Protein AF-A0A9X9F239-F1 (afdb_monomer_lite)

Organism: Bacillus cereus (NCBI:txid1396)

Radius of gyration: 21.3 Å; chains: 1; bounding box: 38×42×66 Å

Foldseek 3Di:
DDDPDDPVVVVVVPDPPDDCPVVNVVVVVVVVLLCVLADPLLSQLCCCCPVVNDDLVVNCVVSVHDSVVSVVSPVVSVVSSVVVCVPDDPPPPDD

Sec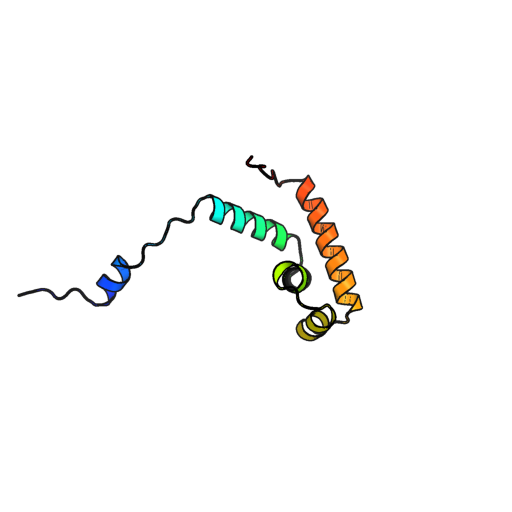ondary structure (DSSP, 8-state):
------HHHHHHHT-------HHHHHHHHHHHHHHHTS-HHHHHHHHHHHTS---HHHHHHHTTS-HHHHHHHHHHHHHHHHHHHHHH-------

pLDDT: mean 78.3, std 20.12, range [38.38, 98.75]

InterPro domains:
  IPR013249 RNA polymerase sigma factor 70, region 4 type 2 [PF08281] (29-81)
  IPR013324 RNA polymerase sigma factor, region 3/4-like [SSF88659] (22-87)
  IPR036388 Winged helix-like DNA-binding domain superfamily [G3DSA:1.10.10.10] (9-87)

Structure (mmCIF, N/CA/C/O backbone):
data_AF-A0A9X9F239-F1
#
_entry.id   AF-A0A9X9F239-F1
#
loop_
_atom_site.group_PDB
_atom_site.id
_atom_site.type_symbol
_atom_site.label_atom_id
_atom_site.label_alt_id
_atom_site.label_comp_id
_atom_site.label_asym_id
_atom_site.label_entity_id
_atom_site.label_seq_id
_atom_site.pdbx_PDB_ins_code
_atom_site.Cartn_x
_atom_site.Cartn_y
_atom_site.Cartn_z
_atom_site.occupancy
_atom_site.B_iso_or_equiv
_atom_site.auth_seq_id
_atom_site.auth_comp_id
_atom_site.auth_asym_id
_atom_site.auth_atom_id
_atom_site.pdbx_PDB_model_num
ATOM 1 N N . GLN A 1 1 ? -18.565 -27.690 -55.756 1.00 38.38 1 GLN A N 1
ATOM 2 C CA . GLN A 1 1 ? -18.859 -27.890 -54.321 1.00 38.38 1 GLN A CA 1
ATOM 3 C C . GLN A 1 1 ? -18.064 -26.856 -53.537 1.00 38.38 1 GLN A C 1
ATOM 5 O O . GLN A 1 1 ? -16.843 -26.868 -53.612 1.00 38.38 1 GLN A O 1
ATOM 10 N N . ILE A 1 2 ? -18.738 -25.905 -52.889 1.00 44.50 2 ILE A N 1
ATOM 11 C CA . ILE A 1 2 ? -18.090 -24.808 -52.157 1.00 44.50 2 ILE A CA 1
ATOM 12 C C . ILE A 1 2 ? -17.810 -25.318 -50.740 1.00 44.50 2 ILE A C 1
ATOM 14 O O . ILE A 1 2 ? -18.743 -25.618 -50.000 1.00 44.50 2 ILE A O 1
ATOM 18 N N . LYS A 1 3 ? -16.530 -25.488 -50.385 1.00 50.38 3 LYS A N 1
ATOM 19 C CA . LYS A 1 3 ? -16.119 -25.855 -49.025 1.00 50.38 3 LYS A CA 1
ATOM 20 C C . LYS A 1 3 ? -16.417 -24.674 -48.097 1.00 50.38 3 LYS A C 1
ATOM 22 O O . LYS A 1 3 ? -15.708 -23.672 -48.130 1.00 50.38 3 LYS A O 1
ATOM 27 N N . SER A 1 4 ? -17.464 -24.785 -47.284 1.00 54.97 4 SER A N 1
ATOM 28 C CA . SER A 1 4 ? -17.702 -23.852 -46.180 1.00 54.97 4 SER A CA 1
ATOM 29 C C . SER A 1 4 ? -16.576 -23.994 -45.159 1.00 54.97 4 SER A C 1
ATOM 31 O O . SER A 1 4 ? -16.477 -25.022 -44.491 1.00 54.97 4 SER A O 1
ATOM 33 N N . LYS A 1 5 ? -15.720 -22.972 -45.042 1.00 55.69 5 LYS A N 1
ATOM 34 C CA . LYS A 1 5 ? -14.773 -22.857 -43.926 1.00 55.69 5 LYS A CA 1
ATOM 35 C C . LYS A 1 5 ? -15.549 -22.818 -42.605 1.00 55.69 5 LYS A C 1
ATOM 37 O O . LYS A 1 5 ? -16.562 -22.121 -42.498 1.00 55.69 5 LYS A O 1
ATOM 42 N N . SER A 1 6 ? -15.079 -23.585 -41.625 1.00 62.81 6 SER A N 1
ATOM 43 C CA . SER A 1 6 ? -15.685 -23.697 -40.294 1.00 62.81 6 SER A CA 1
ATOM 44 C C . SER A 1 6 ? -15.678 -22.345 -39.575 1.00 62.81 6 SER A C 1
ATOM 46 O O . SER A 1 6 ? -14.739 -21.563 -39.719 1.00 62.81 6 SER A O 1
ATOM 48 N N . VAL A 1 7 ? -16.706 -22.075 -38.765 1.00 58.91 7 VAL A N 1
ATOM 49 C CA . VAL A 1 7 ? -16.837 -20.854 -37.942 1.00 58.91 7 VAL A CA 1
ATOM 50 C C . VAL A 1 7 ? -15.580 -20.605 -37.094 1.00 58.91 7 VAL A C 1
ATOM 52 O O . VAL A 1 7 ? -15.156 -19.463 -36.941 1.00 58.91 7 VAL A O 1
ATOM 55 N N . HIS A 1 8 ? -14.920 -21.671 -36.633 1.00 51.59 8 HIS A N 1
ATOM 56 C CA . HIS A 1 8 ? -13.670 -21.592 -35.871 1.00 51.59 8 HIS A CA 1
ATOM 57 C C . HIS A 1 8 ? -12.483 -21.028 -36.666 1.00 51.59 8 HIS A C 1
ATOM 59 O O . HIS A 1 8 ? -11.594 -20.416 -36.079 1.00 51.59 8 HIS A O 1
ATOM 65 N N . GLU A 1 9 ? -12.462 -21.211 -37.987 1.00 56.34 9 GLU A N 1
ATOM 66 C CA . GLU A 1 9 ? -11.399 -20.693 -38.855 1.00 56.34 9 GLU A CA 1
ATOM 67 C C . GLU A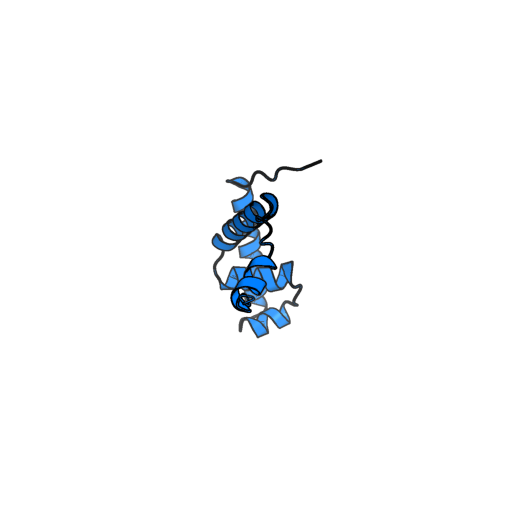 1 9 ? -11.567 -19.182 -39.076 1.00 56.34 9 GLU A C 1
ATOM 69 O O . GLU A 1 9 ? -10.597 -18.435 -39.001 1.00 56.34 9 GLU A O 1
ATOM 74 N N . LYS A 1 10 ? -12.817 -18.711 -39.209 1.00 58.19 10 LYS A N 1
ATOM 75 C CA . LYS A 1 10 ? -13.135 -17.277 -39.337 1.00 58.19 10 LYS A CA 1
ATOM 76 C C . LYS A 1 10 ? -12.873 -16.480 -38.059 1.00 58.19 10 LYS A C 1
ATOM 78 O O . LYS A 1 10 ? -12.457 -15.332 -38.147 1.00 58.19 10 LYS A O 1
ATOM 83 N N . ILE A 1 11 ? -13.103 -17.075 -36.886 1.00 57.59 11 ILE A N 1
ATOM 84 C CA . ILE A 1 11 ? -12.844 -16.413 -35.595 1.00 57.59 11 ILE A CA 1
ATOM 85 C C . ILE A 1 11 ? -11.336 -16.205 -35.379 1.00 57.59 11 ILE A C 1
ATOM 87 O O . ILE A 1 11 ? -10.936 -15.186 -34.828 1.00 57.59 11 ILE A O 1
ATOM 91 N N . ARG A 1 12 ? -10.487 -17.130 -35.850 1.00 54.41 12 ARG A N 1
ATOM 92 C CA . ARG A 1 12 ? -9.025 -17.017 -35.721 1.00 54.41 12 ARG A CA 1
ATOM 93 C C . ARG A 1 12 ? -8.434 -15.917 -36.611 1.00 54.41 12 ARG A C 1
ATOM 95 O O . ARG A 1 12 ? -7.505 -15.248 -36.185 1.00 54.41 12 ARG A O 1
ATOM 102 N N . GLU A 1 13 ? -8.965 -15.726 -37.817 1.00 56.22 13 GLU A N 1
ATOM 103 C CA . GLU A 1 13 ? -8.459 -14.727 -38.775 1.00 56.22 13 GLU A CA 1
ATOM 104 C C . GLU A 1 13 ? -8.833 -13.274 -38.405 1.00 56.22 13 GLU A C 1
ATOM 106 O O . GLU A 1 13 ? -8.232 -12.345 -38.935 1.00 56.22 13 GLU A O 1
ATOM 111 N N . GLN A 1 14 ? -9.798 -13.056 -37.499 1.00 53.81 14 GLN A N 1
ATOM 112 C CA . GLN A 1 14 ? -10.274 -11.716 -37.107 1.00 53.81 14 GLN A CA 1
ATOM 113 C C . GLN A 1 14 ? -9.684 -11.184 -35.795 1.00 53.81 14 GLN A C 1
ATOM 115 O O . GLN A 1 14 ? -9.943 -10.037 -35.437 1.00 53.81 14 GLN A O 1
ATOM 120 N N . ILE A 1 15 ? -8.900 -11.987 -35.074 1.00 52.22 15 ILE A N 1
ATOM 121 C CA . ILE A 1 15 ? -8.199 -11.526 -33.875 1.00 52.22 15 ILE A CA 1
ATOM 122 C C . ILE A 1 15 ? -6.791 -11.133 -34.306 1.00 52.22 15 ILE A C 1
ATOM 124 O O . ILE A 1 15 ? -5.879 -11.959 -34.338 1.00 52.22 15 ILE A O 1
ATOM 128 N N . THR A 1 16 ? -6.617 -9.865 -34.664 1.00 46.91 16 THR A N 1
ATOM 129 C CA . THR A 1 16 ? -5.291 -9.254 -34.712 1.00 46.91 16 THR A CA 1
ATOM 130 C C . THR A 1 16 ? -4.778 -9.221 -33.275 1.00 46.91 16 THR A C 1
ATOM 132 O O . THR A 1 16 ? -5.188 -8.375 -32.486 1.00 46.91 16 THR A O 1
ATOM 135 N N . PHE A 1 17 ? -3.941 -10.189 -32.900 1.00 52.28 17 PHE A N 1
ATOM 136 C CA . PHE A 1 17 ? -3.089 -10.026 -31.729 1.00 52.28 17 PHE A CA 1
ATOM 137 C C . PHE A 1 17 ? -2.1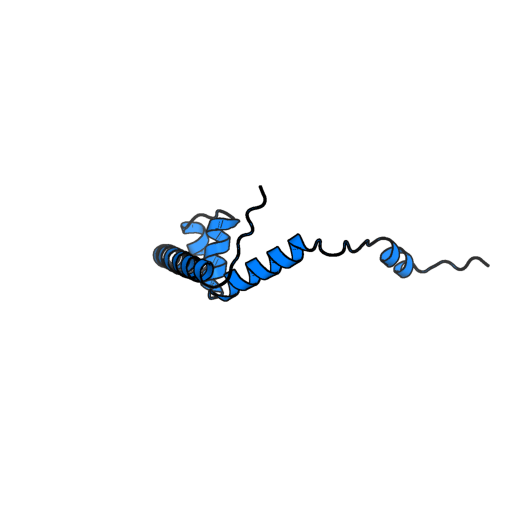04 -8.922 -32.098 1.00 52.28 17 PHE A C 1
ATOM 139 O O . PHE A 1 17 ? -1.181 -9.157 -32.875 1.00 52.28 17 PHE A O 1
ATOM 146 N N . GLU A 1 18 ? -2.366 -7.702 -31.633 1.00 57.47 18 GLU A N 1
ATOM 147 C CA . GLU A 1 18 ? -1.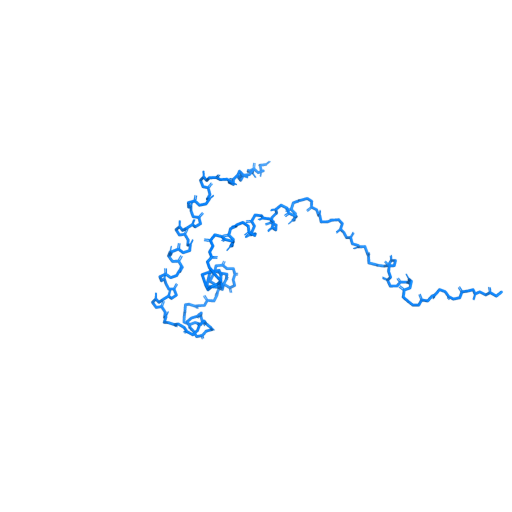346 -6.661 -31.642 1.00 57.47 18 GLU A CA 1
ATOM 148 C C . GLU A 1 18 ? -0.148 -7.225 -30.875 1.00 57.47 18 GLU A C 1
ATOM 150 O O . GLU A 1 18 ? -0.279 -7.623 -29.713 1.00 57.47 18 GLU A O 1
ATOM 155 N N . GLU A 1 19 ? 0.996 -7.340 -31.557 1.00 57.09 19 GLU A N 1
ATOM 156 C CA . GLU A 1 19 ? 2.287 -7.536 -30.901 1.00 57.09 19 GLU A CA 1
ATOM 157 C C . GLU A 1 19 ? 2.331 -6.537 -29.739 1.00 57.09 19 GLU A C 1
ATOM 159 O O . GLU A 1 19 ? 2.070 -5.352 -29.985 1.00 57.09 19 GLU A O 1
ATOM 164 N N . PRO A 1 20 ? 2.574 -6.973 -28.487 1.00 56.03 20 PRO A N 1
ATOM 165 C CA . PRO A 1 20 ? 2.691 -6.041 -27.381 1.00 56.03 20 PRO A CA 1
ATOM 166 C C . PRO A 1 20 ? 3.708 -4.990 -27.805 1.00 56.03 20 PRO A C 1
ATOM 168 O O . PRO A 1 20 ? 4.868 -5.328 -28.033 1.00 56.03 20 PRO A O 1
ATOM 171 N N . HIS A 1 21 ? 3.266 -3.742 -27.988 1.00 61.91 21 HIS A N 1
ATOM 172 C CA . HIS A 1 21 ? 4.194 -2.646 -28.238 1.00 61.91 21 HIS A CA 1
ATOM 173 C C . HIS A 1 21 ? 5.293 -2.762 -27.178 1.00 61.91 21 HIS A C 1
ATOM 175 O O . HIS A 1 21 ? 4.937 -2.908 -26.010 1.00 61.91 21 HIS A O 1
ATOM 181 N N . GLU A 1 22 ? 6.579 -2.758 -27.558 1.00 61.94 22 GLU A N 1
ATOM 182 C CA . GLU A 1 22 ? 7.711 -3.014 -26.638 1.00 61.94 22 GLU A CA 1
ATOM 183 C C . GLU A 1 22 ? 7.538 -2.256 -25.303 1.00 61.94 22 GLU A C 1
ATOM 185 O O . GLU A 1 22 ? 7.633 -2.834 -24.225 1.00 61.94 22 GLU A O 1
ATOM 190 N N . ASN A 1 23 ? 7.043 -1.018 -25.384 1.00 65.56 23 ASN A N 1
ATOM 191 C CA . ASN A 1 23 ? 6.679 -0.155 -24.256 1.00 65.56 23 ASN A CA 1
ATOM 192 C C . ASN A 1 23 ? 5.691 -0.763 -23.228 1.00 65.56 23 ASN A C 1
ATOM 194 O O . ASN A 1 23 ? 5.787 -0.489 -22.033 1.00 65.56 23 ASN A O 1
ATOM 198 N N . ILE A 1 24 ? 4.700 -1.546 -23.664 1.00 72.88 24 ILE A N 1
ATOM 199 C CA . ILE A 1 24 ? 3.718 -2.215 -22.790 1.00 72.88 24 ILE A CA 1
ATOM 200 C C . ILE A 1 24 ? 4.359 -3.419 -22.095 1.00 72.88 24 ILE A C 1
ATOM 202 O O . ILE A 1 24 ? 4.073 -3.664 -20.920 1.00 72.88 24 ILE A O 1
ATOM 206 N N . ALA A 1 25 ? 5.215 -4.162 -22.803 1.00 73.81 25 ALA A N 1
ATOM 207 C CA . ALA A 1 25 ? 5.946 -5.286 -22.227 1.00 73.81 25 ALA A CA 1
ATOM 208 C C . ALA A 1 25 ? 6.914 -4.800 -21.134 1.00 73.81 25 ALA A C 1
ATOM 210 O O . ALA A 1 25 ? 6.886 -5.331 -20.020 1.00 73.81 25 ALA A O 1
ATOM 211 N N . ASP A 1 26 ? 7.651 -3.722 -21.409 1.00 78.75 26 ASP A N 1
ATOM 212 C CA . ASP A 1 26 ? 8.573 -3.091 -20.461 1.00 78.75 26 ASP A CA 1
ATOM 213 C C . ASP A 1 26 ? 7.838 -2.545 -19.231 1.00 78.75 26 ASP A C 1
ATOM 215 O O . ASP A 1 26 ? 8.233 -2.795 -18.088 1.00 78.75 26 ASP A O 1
ATOM 219 N N . LEU A 1 27 ? 6.704 -1.864 -19.437 1.00 81.19 27 LEU A N 1
ATOM 220 C CA . LEU A 1 27 ? 5.878 -1.368 -18.337 1.00 81.19 27 LEU A CA 1
ATOM 221 C C . LEU A 1 27 ? 5.348 -2.515 -17.464 1.00 81.19 27 LEU A C 1
ATOM 223 O O . LEU A 1 27 ? 5.380 -2.422 -16.234 1.00 81.19 27 LEU A O 1
ATOM 227 N N . HIS A 1 28 ? 4.863 -3.598 -18.075 1.00 81.56 28 HIS A N 1
ATOM 228 C CA . HIS A 1 28 ? 4.379 -4.767 -17.343 1.00 81.56 28 HIS A CA 1
ATOM 229 C C . HIS A 1 28 ? 5.496 -5.403 -16.505 1.00 81.56 28 HIS A C 1
ATOM 231 O O . HIS A 1 28 ? 5.281 -5.736 -15.335 1.00 81.56 28 HIS A O 1
ATOM 237 N N . GLU A 1 29 ? 6.702 -5.529 -17.063 1.00 83.75 29 GLU A N 1
ATOM 238 C CA . GLU A 1 29 ? 7.862 -6.044 -16.339 1.00 83.75 29 GLU A CA 1
ATOM 239 C C . GLU A 1 29 ? 8.254 -5.136 -15.163 1.00 83.75 29 GLU A C 1
ATOM 241 O O . GLU A 1 29 ? 8.469 -5.622 -14.048 1.00 83.75 29 GLU A O 1
ATOM 246 N N . MET A 1 30 ? 8.284 -3.816 -15.372 1.00 82.25 30 MET A N 1
ATOM 247 C CA . MET A 1 30 ? 8.571 -2.841 -14.316 1.00 82.25 30 MET A CA 1
ATOM 248 C C . MET A 1 30 ? 7.556 -2.918 -13.174 1.00 82.25 30 MET A C 1
ATOM 250 O O . MET A 1 30 ? 7.942 -2.980 -12.003 1.00 82.25 30 MET A O 1
ATOM 254 N N . VAL A 1 31 ? 6.258 -2.970 -13.491 1.00 84.31 31 VAL A N 1
ATOM 255 C CA . VAL A 1 31 ? 5.197 -3.133 -12.485 1.00 84.31 31 VAL A CA 1
ATOM 256 C C . VAL A 1 31 ? 5.366 -4.459 -11.739 1.00 84.31 31 VAL A C 1
ATOM 258 O O . VAL A 1 31 ? 5.263 -4.488 -10.511 1.00 84.31 31 VAL A O 1
ATOM 261 N N . GLY A 1 32 ? 5.693 -5.541 -12.450 1.00 85.25 32 GLY A N 1
ATOM 262 C CA . GLY A 1 32 ? 5.994 -6.844 -11.859 1.00 85.25 32 GLY A CA 1
ATOM 263 C C . GLY A 1 32 ? 7.142 -6.782 -10.848 1.00 85.25 32 GLY A C 1
ATOM 264 O O . GLY A 1 32 ? 6.993 -7.246 -9.715 1.00 85.25 32 GLY A O 1
ATOM 265 N N . LYS A 1 33 ? 8.260 -6.142 -11.211 1.00 84.94 33 LYS A N 1
ATOM 266 C CA . LYS A 1 33 ? 9.425 -5.934 -10.333 1.00 84.94 33 LYS A CA 1
ATOM 267 C C . LYS A 1 33 ? 9.058 -5.130 -9.083 1.00 84.94 33 LYS A C 1
ATOM 269 O O . LYS A 1 33 ? 9.345 -5.569 -7.968 1.00 84.94 33 LYS A O 1
ATOM 274 N N . VAL A 1 34 ? 8.349 -4.013 -9.247 1.00 85.56 34 VAL A N 1
ATOM 275 C CA . VAL A 1 34 ? 7.872 -3.163 -8.142 1.00 85.56 34 VAL A CA 1
ATOM 276 C C . VAL A 1 34 ? 7.001 -3.963 -7.173 1.00 85.56 34 VAL A C 1
ATOM 278 O O . VAL A 1 34 ? 7.279 -3.994 -5.972 1.00 85.56 34 VAL A O 1
ATOM 281 N N . LEU A 1 35 ? 5.981 -4.658 -7.681 1.00 87.19 35 LEU A N 1
ATOM 282 C CA . LEU A 1 35 ? 5.049 -5.421 -6.849 1.00 87.19 35 LEU A CA 1
ATOM 283 C C . LEU A 1 35 ? 5.698 -6.651 -6.199 1.00 87.19 35 LEU A C 1
ATOM 285 O O . LEU A 1 35 ? 5.306 -7.006 -5.090 1.00 87.19 35 LEU A O 1
ATOM 289 N N . SER A 1 36 ? 6.710 -7.262 -6.827 1.00 88.06 36 SER A N 1
ATOM 290 C CA . SER A 1 36 ? 7.464 -8.391 -6.253 1.00 88.06 36 SER A CA 1
ATOM 291 C C . SER A 1 36 ? 8.262 -8.016 -4.997 1.00 88.06 36 SER A C 1
ATOM 293 O O . SER A 1 36 ? 8.568 -8.875 -4.170 1.00 88.06 36 SER A O 1
ATOM 295 N N . SER A 1 37 ? 8.566 -6.726 -4.816 1.00 89.06 37 SER A N 1
ATOM 296 C CA . SER A 1 37 ? 9.280 -6.219 -3.638 1.00 89.06 37 SER A CA 1
ATOM 297 C C . SER A 1 37 ? 8.393 -6.083 -2.390 1.00 89.06 37 SER A C 1
ATOM 299 O O . SER A 1 37 ? 8.902 -5.785 -1.302 1.00 89.06 37 SER A O 1
ATOM 301 N N . LEU A 1 38 ? 7.082 -6.297 -2.545 1.00 92.69 38 LEU A N 1
ATOM 302 C CA . LEU A 1 38 ? 6.045 -6.161 -1.528 1.00 92.69 38 LEU A CA 1
ATOM 303 C C . LEU A 1 38 ? 5.343 -7.506 -1.296 1.00 92.69 38 LEU A C 1
ATOM 305 O O . LEU A 1 38 ? 5.199 -8.321 -2.205 1.00 92.69 38 LEU A O 1
ATOM 309 N N . ASN A 1 39 ? 4.848 -7.743 -0.078 1.00 94.06 39 ASN A N 1
ATOM 310 C CA . ASN A 1 39 ? 3.969 -8.893 0.145 1.00 94.06 39 ASN A CA 1
ATOM 311 C C . ASN A 1 39 ? 2.567 -8.650 -0.447 1.00 94.06 39 ASN A C 1
ATOM 313 O O . ASN A 1 39 ? 2.161 -7.513 -0.682 1.00 94.06 39 ASN A O 1
ATOM 317 N N . VAL A 1 40 ? 1.793 -9.722 -0.635 1.00 93.56 40 VAL A N 1
ATOM 318 C CA . VAL A 1 40 ? 0.464 -9.665 -1.277 1.00 93.56 40 VAL A CA 1
ATOM 319 C C . VAL A 1 40 ? -0.462 -8.635 -0.619 1.00 93.56 40 VAL A C 1
ATOM 321 O O . VAL A 1 40 ? -1.127 -7.867 -1.312 1.00 93.56 40 VAL A O 1
ATOM 324 N N . GLN A 1 41 ? -0.483 -8.573 0.715 1.00 94.75 41 GLN A N 1
ATOM 325 C CA . GLN A 1 41 ? -1.341 -7.641 1.445 1.00 94.75 41 GLN A CA 1
ATOM 326 C C . GLN A 1 41 ? -0.881 -6.184 1.282 1.00 94.75 41 GLN A C 1
ATOM 328 O O . GLN A 1 41 ? -1.705 -5.287 1.119 1.00 94.75 41 GLN A O 1
ATOM 333 N N . GLN A 1 42 ? 0.429 -5.944 1.281 1.00 96.25 42 GLN A N 1
ATOM 334 C CA . GLN A 1 42 ? 1.035 -4.640 1.021 1.00 96.25 42 GLN A CA 1
ATOM 335 C C . GLN A 1 42 ? 0.737 -4.147 -0.395 1.00 96.25 42 GLN A C 1
ATOM 337 O O . GLN A 1 42 ? 0.380 -2.978 -0.548 1.00 96.25 42 GLN A O 1
ATOM 342 N N . SER A 1 43 ? 0.842 -5.026 -1.395 1.00 95.50 43 SER A N 1
ATOM 343 C CA . SER A 1 43 ? 0.509 -4.737 -2.793 1.00 95.50 43 SER A CA 1
ATOM 344 C C . SER A 1 43 ? -0.970 -4.409 -2.956 1.00 95.50 43 SER A C 1
ATOM 346 O O . SER A 1 43 ? -1.305 -3.389 -3.552 1.00 95.50 43 SER A O 1
ATOM 348 N N . ALA A 1 44 ? -1.861 -5.207 -2.360 1.00 96.62 44 ALA A N 1
ATOM 349 C CA . ALA A 1 44 ? -3.298 -4.949 -2.395 1.00 96.62 44 ALA A CA 1
ATOM 350 C C . ALA A 1 44 ? -3.651 -3.594 -1.761 1.00 96.62 44 ALA A C 1
ATOM 352 O O . ALA A 1 44 ? -4.343 -2.787 -2.377 1.00 96.62 44 ALA A O 1
ATOM 353 N N . ILE A 1 45 ? -3.131 -3.306 -0.561 1.00 98.25 45 ILE A N 1
ATOM 354 C CA . ILE A 1 45 ? -3.369 -2.030 0.130 1.00 98.25 45 ILE A CA 1
ATOM 355 C C . ILE A 1 45 ? -2.830 -0.843 -0.684 1.00 98.25 45 ILE A C 1
ATOM 357 O O . ILE A 1 45 ? -3.495 0.190 -0.760 1.00 98.25 45 ILE A O 1
ATOM 361 N N . LEU A 1 46 ? -1.648 -0.979 -1.293 1.00 96.81 46 LEU A N 1
ATOM 362 C CA . LEU A 1 46 ? -1.050 0.070 -2.119 1.00 96.81 46 LEU A CA 1
ATOM 363 C C . LEU A 1 46 ? -1.884 0.335 -3.379 1.00 96.81 46 LEU A C 1
ATOM 365 O O . LEU A 1 46 ? -2.218 1.484 -3.637 1.00 96.81 46 LEU A O 1
ATOM 369 N N . LEU A 1 47 ? -2.268 -0.708 -4.121 1.00 95.75 47 LEU A N 1
ATOM 370 C CA . LEU A 1 47 ? -3.078 -0.581 -5.337 1.00 95.75 47 LEU A CA 1
ATOM 371 C C . LEU A 1 47 ? -4.452 0.021 -5.035 1.00 95.75 47 LEU A C 1
ATOM 373 O O . LEU A 1 47 ? -4.874 0.969 -5.696 1.00 95.75 47 LEU A O 1
ATOM 377 N N . LEU A 1 48 ? -5.135 -0.481 -4.002 1.00 98.19 48 LEU A N 1
ATOM 378 C CA . LEU A 1 48 ? -6.425 0.061 -3.579 1.00 98.19 48 LEU A CA 1
ATOM 379 C C . LEU A 1 48 ? -6.320 1.544 -3.229 1.00 98.19 48 LEU A C 1
ATOM 381 O O . LEU A 1 48 ? -7.226 2.308 -3.562 1.00 98.19 48 LEU A O 1
ATOM 385 N N . LYS A 1 49 ? -5.223 1.960 -2.583 1.00 98.12 49 LYS A N 1
ATOM 386 C CA . LYS A 1 49 ? -5.063 3.352 -2.179 1.00 98.12 49 LYS A CA 1
ATOM 387 C C . LYS A 1 49 ? -4.605 4.275 -3.302 1.00 98.12 49 LYS A C 1
ATOM 389 O O . LYS A 1 49 ? -5.188 5.341 -3.423 1.00 98.12 49 LYS A O 1
ATOM 394 N N . ASP A 1 50 ? -3.558 3.912 -4.035 1.00 95.38 50 ASP A N 1
ATOM 395 C CA . ASP A 1 50 ? -2.818 4.834 -4.910 1.00 95.38 50 ASP A CA 1
ATOM 396 C C . ASP A 1 50 ? -3.214 4.695 -6.392 1.00 95.38 50 ASP A C 1
ATOM 398 O O . ASP A 1 50 ? -2.971 5.610 -7.173 1.00 95.38 50 ASP A O 1
ATOM 402 N N . VAL A 1 51 ? -3.853 3.582 -6.781 1.00 94.25 51 VAL A N 1
ATOM 403 C CA . VAL A 1 51 ? -4.366 3.365 -8.148 1.00 94.25 51 VAL A CA 1
ATOM 404 C C . VAL A 1 51 ? -5.885 3.506 -8.183 1.00 94.25 51 VAL A C 1
ATOM 406 O O . VAL A 1 51 ? -6.425 4.257 -8.990 1.00 94.25 51 VAL A O 1
ATOM 409 N N . PHE A 1 52 ? -6.587 2.817 -7.282 1.00 96.81 52 PHE A N 1
ATOM 410 C CA . PHE A 1 52 ? -8.053 2.814 -7.255 1.00 96.81 52 PHE A CA 1
ATOM 411 C C . PHE A 1 52 ? -8.668 3.885 -6.346 1.00 96.81 52 PHE A C 1
ATOM 413 O O . PHE A 1 52 ? -9.886 4.045 -6.338 1.00 96.81 52 PHE A O 1
ATOM 420 N N . GLN A 1 53 ? -7.847 4.627 -5.596 1.00 97.81 53 GLN A N 1
ATOM 421 C CA . GLN A 1 53 ? -8.263 5.782 -4.792 1.00 97.81 53 GLN A CA 1
ATOM 422 C C . GLN A 1 53 ? -9.318 5.477 -3.709 1.00 97.81 53 GLN A C 1
ATOM 424 O O . GLN A 1 53 ? -10.118 6.340 -3.345 1.00 97.81 53 GLN A O 1
ATOM 429 N N . TYR A 1 54 ? -9.309 4.265 -3.144 1.00 98.62 54 TYR A N 1
ATOM 430 C CA . TYR A 1 54 ? -10.191 3.898 -2.033 1.00 98.62 54 TYR A CA 1
ATOM 431 C C . TYR A 1 54 ? -9.823 4.664 -0.753 1.00 98.62 54 TYR A C 1
ATOM 433 O O . TYR A 1 54 ? -8.660 5.001 -0.492 1.00 98.62 54 TYR A O 1
ATOM 441 N N . SER A 1 55 ? -10.823 4.903 0.100 1.00 98.69 55 SER A N 1
ATOM 442 C CA . SER A 1 55 ? -10.598 5.500 1.417 1.00 98.69 55 SER A CA 1
ATOM 443 C C . SER A 1 55 ? -9.873 4.525 2.357 1.00 98.69 55 SER A C 1
ATOM 445 O O . SER A 1 55 ? -9.970 3.307 2.218 1.00 98.69 55 SER A O 1
ATOM 447 N N . ILE A 1 56 ? -9.165 5.042 3.370 1.00 98.69 56 ILE A N 1
ATOM 448 C CA . ILE A 1 56 ? -8.503 4.188 4.379 1.00 98.69 56 ILE A CA 1
ATOM 449 C C . ILE A 1 56 ? -9.525 3.307 5.114 1.00 98.69 56 ILE A C 1
ATOM 451 O O . ILE A 1 56 ? -9.233 2.144 5.388 1.00 98.69 56 ILE A O 1
ATOM 455 N N . ALA A 1 57 ? -10.713 3.846 5.397 1.00 98.75 57 ALA A N 1
ATOM 456 C CA . ALA A 1 57 ? -11.788 3.120 6.061 1.00 98.75 57 ALA A CA 1
ATOM 457 C C . ALA A 1 57 ? -12.324 1.969 5.194 1.00 98.75 57 ALA A C 1
ATOM 459 O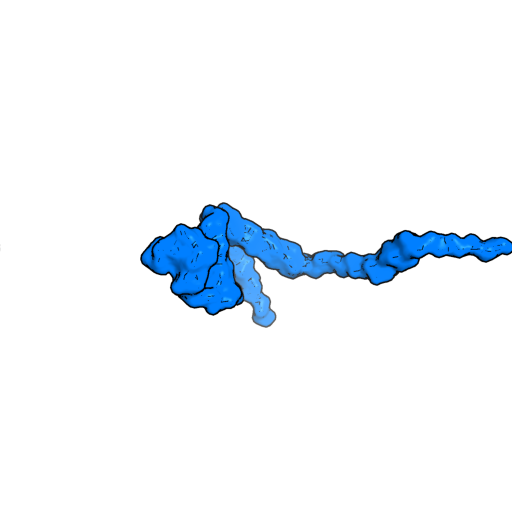 O . ALA A 1 57 ? -12.574 0.878 5.705 1.00 98.75 57 ALA A O 1
ATOM 460 N N . ASP A 1 58 ? -12.464 2.174 3.882 1.00 98.75 58 ASP A N 1
ATOM 461 C CA . ASP A 1 58 ? -12.933 1.121 2.974 1.00 98.75 58 ASP A CA 1
ATOM 462 C C . ASP A 1 58 ? -11.867 0.051 2.756 1.00 98.75 58 ASP A C 1
ATOM 464 O O . ASP A 1 58 ? -12.183 -1.136 2.772 1.00 98.75 58 ASP A O 1
ATOM 468 N N . ILE A 1 59 ? -10.592 0.438 2.665 1.00 98.75 59 ILE A N 1
ATOM 469 C CA . ILE A 1 59 ? -9.477 -0.516 2.599 1.00 98.75 59 ILE A CA 1
ATOM 470 C C . ILE A 1 59 ? -9.414 -1.358 3.877 1.00 98.75 59 ILE A C 1
ATOM 472 O O . ILE A 1 59 ? -9.239 -2.571 3.802 1.00 98.75 59 ILE A O 1
ATOM 476 N N . ALA A 1 60 ? -9.591 -0.744 5.050 1.00 98.69 60 ALA A N 1
ATOM 477 C CA . ALA A 1 60 ? -9.622 -1.454 6.327 1.00 98.69 60 ALA A CA 1
ATOM 478 C C . ALA A 1 60 ? -10.718 -2.537 6.347 1.00 98.69 60 ALA A C 1
ATOM 480 O O . ALA A 1 60 ? -10.455 -3.672 6.746 1.00 98.69 60 ALA A O 1
ATOM 481 N N . LYS A 1 61 ? -11.913 -2.220 5.830 1.00 98.44 61 LYS A N 1
ATOM 482 C CA . LYS A 1 61 ? -13.017 -3.182 5.681 1.00 98.44 61 LYS A CA 1
ATOM 483 C C . LYS A 1 61 ? -12.689 -4.285 4.670 1.00 98.44 61 LYS A C 1
ATOM 485 O O . LYS A 1 61 ? -12.785 -5.457 5.014 1.00 98.44 61 LYS A O 1
ATOM 490 N N . VAL A 1 62 ? -12.273 -3.925 3.452 1.00 97.75 62 VAL A N 1
ATOM 491 C CA . VAL A 1 62 ? -11.977 -4.876 2.360 1.00 97.75 62 VAL A CA 1
ATOM 492 C C . VAL A 1 62 ? -10.861 -5.844 2.753 1.00 97.75 62 VAL A C 1
ATOM 494 O O . VAL A 1 62 ? -10.965 -7.044 2.520 1.00 97.75 62 VAL A O 1
ATOM 497 N N . CYS A 1 63 ? -9.807 -5.340 3.393 1.00 97.00 63 CYS A N 1
ATOM 498 C CA . CYS A 1 63 ? -8.658 -6.141 3.803 1.00 97.00 63 CYS A CA 1
ATOM 499 C C . CYS A 1 63 ? -8.810 -6.770 5.197 1.00 97.00 63 CYS A C 1
ATOM 501 O O . CYS A 1 63 ? -7.883 -7.447 5.636 1.00 97.00 63 CYS A O 1
ATOM 503 N N . SER A 1 64 ? -9.934 -6.553 5.894 1.00 97.56 64 SER A N 1
ATOM 504 C CA . SER A 1 64 ? -10.187 -7.057 7.255 1.00 97.56 64 SER A CA 1
ATOM 505 C C . SER A 1 64 ? -9.063 -6.729 8.252 1.00 97.56 64 SER A C 1
ATOM 507 O O . SER A 1 64 ? -8.600 -7.581 9.008 1.00 97.56 64 SER A O 1
ATOM 509 N N . VAL A 1 65 ? -8.606 -5.474 8.253 1.00 97.69 65 VAL A N 1
ATOM 510 C CA . VAL A 1 65 ? -7.559 -4.955 9.151 1.00 97.69 65 VAL A CA 1
ATOM 511 C C . VAL A 1 65 ? -7.976 -3.619 9.762 1.00 97.69 65 VAL A C 1
ATOM 513 O O . VAL A 1 65 ? -8.940 -2.998 9.330 1.00 97.69 65 VAL A O 1
ATOM 516 N N . SER A 1 66 ? -7.244 -3.131 10.765 1.00 98.75 66 SER A N 1
ATOM 517 C CA . SER A 1 66 ? -7.493 -1.795 11.320 1.00 98.75 66 SER A CA 1
ATOM 518 C C . SER A 1 66 ? -7.003 -0.682 10.384 1.00 98.75 66 SER A C 1
ATOM 520 O O . SER A 1 66 ? -6.028 -0.850 9.649 1.00 98.75 66 SER A O 1
ATOM 522 N N . GLU A 1 67 ? -7.600 0.511 10.466 1.00 98.75 67 GLU A N 1
ATOM 523 C CA . GLU A 1 67 ? -7.106 1.689 9.732 1.00 98.75 67 GLU A CA 1
ATOM 524 C C . GLU A 1 67 ? -5.643 2.031 10.068 1.00 98.75 67 GLU A C 1
ATOM 526 O O . GLU A 1 67 ? -4.885 2.491 9.212 1.00 98.75 67 GLU A O 1
ATOM 531 N N . GLY A 1 68 ? -5.221 1.784 11.315 1.00 98.56 68 GLY A N 1
ATOM 532 C CA . GLY A 1 68 ? -3.827 1.932 11.736 1.00 98.56 68 GLY A CA 1
ATOM 533 C C . GLY A 1 68 ? -2.895 0.970 10.996 1.00 98.56 68 GLY A C 1
ATOM 534 O O . GLY A 1 68 ? -1.832 1.382 10.530 1.00 98.56 68 GLY A O 1
ATOM 535 N N . ALA A 1 69 ? -3.319 -0.284 10.809 1.00 98.25 69 ALA A N 1
ATOM 536 C CA . ALA A 1 69 ? -2.578 -1.266 10.023 1.00 98.25 69 ALA A CA 1
ATOM 537 C C . ALA A 1 69 ? -2.496 -0.871 8.539 1.00 98.25 69 ALA A C 1
ATOM 539 O O . ALA A 1 69 ? -1.425 -1.001 7.946 1.00 98.25 69 ALA A O 1
ATOM 540 N N . VAL A 1 70 ? -3.567 -0.309 7.961 1.00 98.69 70 VAL A N 1
ATOM 541 C CA . VAL A 1 70 ? -3.554 0.240 6.590 1.00 98.69 70 VAL A CA 1
ATOM 542 C C . VAL A 1 70 ? -2.508 1.349 6.461 1.00 98.69 70 VAL A C 1
ATOM 544 O O . VAL A 1 70 ? -1.642 1.284 5.589 1.00 98.69 70 VAL A O 1
ATOM 547 N N . LYS A 1 71 ? -2.526 2.340 7.363 1.00 98.69 71 LYS A N 1
ATOM 548 C CA . LYS A 1 71 ? -1.553 3.448 7.374 1.00 98.69 71 LYS A CA 1
ATOM 549 C C . LYS A 1 71 ? -0.113 2.942 7.510 1.00 98.69 71 LYS A C 1
ATOM 551 O O . LYS A 1 71 ? 0.756 3.354 6.742 1.00 98.69 71 LYS A O 1
ATOM 556 N N . ALA A 1 72 ? 0.134 2.017 8.439 1.00 98.25 72 ALA A N 1
ATOM 557 C CA . ALA A 1 72 ? 1.451 1.417 8.644 1.00 98.25 72 ALA A CA 1
ATOM 558 C C . ALA A 1 72 ? 1.914 0.577 7.440 1.00 98.25 72 ALA A C 1
ATOM 560 O O . ALA A 1 72 ? 3.106 0.537 7.132 1.00 98.25 72 ALA A O 1
ATOM 561 N N . SER A 1 73 ? 0.993 -0.106 6.755 1.00 98.00 73 SER A N 1
ATOM 562 C CA . SER A 1 73 ? 1.288 -0.834 5.519 1.00 98.00 73 SER A CA 1
ATOM 563 C C . SER A 1 73 ? 1.684 0.128 4.402 1.00 98.00 73 SER A C 1
ATOM 565 O O . SER A 1 73 ? 2.753 -0.039 3.829 1.00 98.00 73 SER A O 1
ATOM 567 N N . LEU A 1 74 ? 0.898 1.182 4.156 1.00 98.00 74 LEU A N 1
ATOM 568 C CA . LEU A 1 74 ? 1.196 2.194 3.134 1.00 98.00 74 LEU A CA 1
ATOM 569 C C . LEU A 1 74 ? 2.548 2.871 3.365 1.00 98.00 74 LEU A C 1
ATOM 571 O O . LEU A 1 74 ? 3.322 3.033 2.424 1.00 98.00 74 LEU A O 1
ATOM 575 N N . PHE A 1 75 ? 2.847 3.240 4.613 1.00 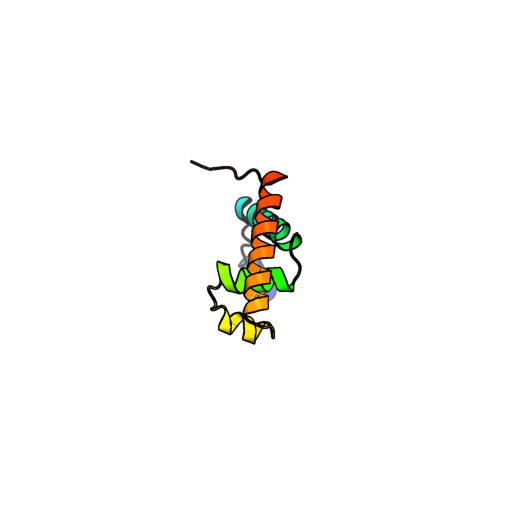96.81 75 PHE A N 1
ATOM 576 C CA . PHE A 1 75 ? 4.139 3.824 4.967 1.00 96.81 75 PHE A CA 1
ATOM 577 C C . PHE A 1 75 ? 5.296 2.887 4.598 1.00 96.81 75 PHE A C 1
ATOM 579 O O . PHE A 1 75 ? 6.226 3.297 3.903 1.00 96.81 75 PHE A O 1
ATOM 586 N N . ARG A 1 76 ? 5.212 1.614 5.006 1.00 94.94 76 ARG A N 1
ATOM 587 C CA . ARG A 1 76 ? 6.252 0.612 4.732 1.00 94.94 76 ARG A CA 1
ATOM 588 C C . ARG A 1 76 ? 6.392 0.311 3.243 1.00 94.94 76 ARG A C 1
ATOM 590 O O . ARG A 1 76 ? 7.516 0.324 2.752 1.00 94.94 76 ARG A O 1
ATOM 597 N N . SER A 1 77 ? 5.286 0.097 2.528 1.00 95.06 77 SER A N 1
ATOM 598 C CA . SER A 1 77 ? 5.307 -0.174 1.087 1.00 95.06 77 SER A CA 1
ATOM 599 C C . SER A 1 77 ? 5.963 0.971 0.324 1.00 95.06 77 SER A C 1
ATOM 601 O O . SER A 1 77 ? 6.899 0.749 -0.431 1.00 95.06 77 SER A O 1
ATOM 603 N N . ARG A 1 78 ? 5.555 2.220 0.576 1.00 94.06 78 ARG A N 1
ATOM 604 C CA . ARG A 1 78 ? 6.128 3.386 -0.114 1.00 94.06 78 ARG A CA 1
ATOM 605 C C . ARG A 1 78 ? 7.606 3.574 0.203 1.00 94.06 78 ARG A C 1
ATOM 607 O O . ARG A 1 78 ? 8.373 3.910 -0.690 1.00 94.06 78 ARG A O 1
ATOM 614 N N . ASN A 1 79 ? 8.020 3.339 1.449 1.00 91.88 79 ASN A N 1
ATOM 615 C CA . ASN A 1 79 ? 9.432 3.436 1.807 1.00 91.88 79 ASN A CA 1
ATOM 616 C C . ASN A 1 79 ? 10.272 2.339 1.136 1.00 91.88 79 ASN A C 1
ATOM 618 O O . ASN A 1 79 ? 11.374 2.612 0.678 1.00 91.88 79 ASN A O 1
ATOM 622 N N . ARG A 1 80 ? 9.727 1.123 1.021 1.00 88.88 80 ARG A N 1
ATOM 623 C CA . ARG A 1 80 ? 10.353 0.016 0.288 1.00 88.88 80 ARG A CA 1
ATOM 624 C C . ARG A 1 80 ? 10.497 0.323 -1.203 1.00 88.88 80 ARG A C 1
ATOM 626 O O . ARG A 1 80 ? 11.523 0.002 -1.786 1.00 88.88 80 ARG A O 1
ATOM 633 N N . LEU A 1 81 ? 9.504 0.963 -1.815 1.00 87.75 81 LEU A N 1
ATOM 634 C CA . LEU A 1 81 ? 9.567 1.309 -3.237 1.00 87.75 81 LEU A CA 1
ATOM 635 C C . LEU A 1 81 ? 10.579 2.420 -3.545 1.00 87.75 81 LEU A C 1
ATOM 637 O O . LEU A 1 81 ? 11.183 2.393 -4.611 1.00 87.75 81 LEU A O 1
ATOM 641 N N . LYS A 1 82 ? 10.833 3.343 -2.608 1.00 84.06 82 LYS A N 1
ATOM 642 C CA . LYS A 1 82 ? 11.903 4.346 -2.761 1.00 84.06 82 LYS A CA 1
ATOM 643 C C . LYS A 1 82 ? 13.281 3.697 -2.896 1.00 84.06 82 LYS A C 1
ATOM 645 O O . LYS A 1 82 ? 14.027 4.062 -3.795 1.00 84.06 82 LYS A O 1
ATOM 650 N N . THR A 1 83 ? 13.578 2.690 -2.071 1.00 71.12 83 THR A N 1
ATOM 651 C CA . THR A 1 83 ? 14.876 1.993 -2.108 1.00 71.12 83 THR A CA 1
ATOM 652 C C . THR A 1 83 ? 15.048 1.128 -3.358 1.00 71.12 83 THR A C 1
ATOM 654 O O . THR A 1 83 ? 16.163 0.924 -3.808 1.00 71.12 83 THR A O 1
ATOM 657 N N . VAL A 1 84 ? 13.954 0.634 -3.952 1.00 65.88 84 VAL A N 1
ATOM 658 C CA . VAL A 1 84 ? 14.006 -0.136 -5.212 1.00 65.88 84 VAL A CA 1
ATOM 659 C C . VAL A 1 84 ? 14.355 0.759 -6.411 1.00 65.88 84 VAL A C 1
ATOM 661 O O . VAL A 1 84 ? 14.966 0.282 -7.361 1.00 65.88 84 VAL A O 1
ATOM 664 N N . SER A 1 85 ? 14.017 2.055 -6.367 1.00 55.78 85 SER A N 1
ATOM 665 C CA . SER A 1 85 ? 14.354 2.990 -7.454 1.00 55.78 85 SER A CA 1
ATOM 666 C C . SER A 1 85 ? 15.851 3.306 -7.556 1.00 55.78 85 SER A C 1
ATOM 668 O O . SER A 1 85 ? 16.320 3.659 -8.630 1.00 55.78 85 SER A O 1
ATOM 670 N N . GLU A 1 86 ? 16.609 3.131 -6.469 1.00 52.88 86 GLU A N 1
ATOM 671 C CA . GLU A 1 86 ? 18.038 3.469 -6.416 1.00 52.88 86 GLU A CA 1
ATOM 672 C C . GLU A 1 86 ? 18.943 2.361 -6.988 1.00 52.88 86 GLU A C 1
ATOM 674 O O . GLU A 1 86 ? 20.075 2.643 -7.368 1.00 52.88 86 GLU A O 1
ATOM 679 N N . GLU A 1 87 ? 18.459 1.116 -7.097 1.00 51.50 87 GLU A N 1
ATOM 680 C CA . GLU A 1 87 ? 19.294 -0.042 -7.469 1.00 51.50 87 GLU A CA 1
ATOM 681 C C . GLU A 1 87 ? 19.002 -0.646 -8.857 1.00 51.50 87 GLU A C 1
ATOM 683 O O . GLU A 1 87 ? 19.692 -1.584 -9.254 1.00 51.50 87 GLU A O 1
ATOM 688 N N . GLY A 1 88 ? 18.039 -0.147 -9.645 1.00 49.69 88 GLY A N 1
ATOM 689 C CA . GLY A 1 88 ? 17.804 -0.785 -10.952 1.00 49.69 88 GLY A CA 1
ATOM 690 C C . GLY A 1 88 ? 16.632 -0.326 -11.806 1.00 49.69 88 GLY A C 1
ATOM 691 O O . GLY A 1 88 ? 16.084 -1.149 -12.539 1.00 49.69 88 GLY A O 1
ATOM 692 N N . ILE A 1 89 ? 16.225 0.941 -11.739 1.00 53.88 89 ILE A N 1
ATOM 693 C CA . ILE A 1 89 ? 15.219 1.469 -12.668 1.00 53.88 89 ILE A CA 1
ATOM 694 C C . ILE A 1 89 ? 15.793 2.717 -13.339 1.00 53.88 89 ILE A C 1
ATOM 696 O O . ILE A 1 89 ? 15.674 3.819 -12.809 1.00 53.88 89 ILE A O 1
ATOM 700 N N . GLU A 1 90 ? 16.426 2.548 -14.504 1.00 47.69 90 GLU A N 1
ATOM 701 C CA . GLU A 1 90 ? 16.655 3.669 -15.421 1.00 47.69 90 GLU A CA 1
ATOM 702 C C . GLU A 1 90 ? 15.285 4.146 -15.908 1.00 47.69 90 GLU A C 1
ATOM 704 O O . GLU A 1 90 ? 14.678 3.568 -16.808 1.00 47.69 90 GLU A O 1
ATOM 709 N N . ILE A 1 91 ? 14.752 5.179 -15.258 1.00 52.19 91 ILE A N 1
ATOM 710 C CA . ILE A 1 91 ? 13.614 5.918 -15.791 1.00 52.19 91 ILE A CA 1
ATOM 711 C C . ILE A 1 91 ? 14.174 6.712 -16.967 1.00 52.19 91 ILE A C 1
ATOM 713 O O . ILE A 1 91 ? 14.800 7.753 -16.777 1.00 52.19 91 ILE A O 1
ATOM 717 N N . VAL A 1 92 ? 14.012 6.187 -18.178 1.00 48.47 92 VAL A N 1
ATOM 718 C CA . VAL A 1 92 ? 14.355 6.929 -19.390 1.00 48.47 92 VAL A CA 1
ATOM 719 C C . VAL A 1 92 ? 13.352 8.079 -19.499 1.00 48.47 92 VAL A C 1
ATOM 721 O O . VAL A 1 92 ? 12.192 7.877 -19.858 1.00 48.47 92 VAL A O 1
ATOM 724 N N . GLU A 1 93 ? 13.767 9.286 -19.109 1.00 43.53 93 GLU A N 1
ATOM 725 C CA . GLU A 1 93 ? 12.999 10.503 -19.374 1.00 43.53 93 GLU A CA 1
ATOM 726 C C . GLU A 1 93 ? 13.008 10.755 -20.884 1.00 43.53 93 GLU A C 1
ATOM 728 O O . GLU A 1 93 ? 13.998 11.211 -21.455 1.00 43.53 93 GLU A O 1
ATOM 733 N N . PHE A 1 94 ? 11.896 10.449 -21.548 1.00 45.53 94 PHE A N 1
ATOM 734 C CA . PHE A 1 94 ? 11.680 10.867 -22.927 1.00 45.53 94 PHE A CA 1
ATOM 735 C C . PHE A 1 94 ? 11.160 12.312 -22.922 1.00 45.53 94 PHE A C 1
ATOM 737 O O . PHE A 1 94 ? 10.018 12.560 -22.530 1.00 45.53 94 PHE A O 1
ATOM 744 N N . THR A 1 95 ? 12.032 13.255 -23.305 1.00 42.72 95 THR A N 1
ATOM 745 C CA . THR A 1 95 ? 11.677 14.646 -23.658 1.00 42.72 95 THR A CA 1
ATOM 746 C C . THR A 1 95 ? 11.279 14.730 -25.126 1.00 42.72 95 THR A C 1
ATOM 748 O O . THR A 1 95 ? 11.919 14.022 -25.937 1.00 42.72 95 THR A O 1
#

Sequence (95 aa):
QIKSKSVHEKIREQITFEEPHENIADLHEMVGKVLSSLNVQQSAILLLKDVFQYSIADIAKVCSVSEGAVKASLFRSRNRLKTVSEEGIEIVEFT